Protein AF-A0A939FFX4-F1 (afdb_monomer)

Foldseek 3Di:
DVVVVVVVVVVVVVVVVVVVPDDQQDFPDDDPVGTQGPNNVVVVCCVPPVVVVVVVVVCCVVDVVVDPDDPVNVVVVVVVVCVVQVVPVVVVVD

Solvent-accessible surface area (backbone atoms only — not comparable to full-atom values): 5693 Å² total; per-residue (Å²): 120,84,73,60,61,62,60,56,56,56,55,53,54,54,61,55,46,67,74,69,62,88,61,61,78,51,70,77,44,83,49,100,90,48,70,40,32,47,47,61,51,46,54,52,46,41,75,74,47,32,68,62,53,49,52,52,52,51,50,50,56,58,45,58,75,73,46,90,77,53,70,69,59,52,52,53,52,52,52,55,47,42,74,75,40,41,78,67,50,46,77,76,74,113

Secondary structure (DSSP, 8-state):
-TTHHHHHHHHHHHHHHTTTSSS---EEEEETTEEEEHHHHHHHHHHHHHHHHHHHHHHHHHHHHH----HHHHHHHHHHHHHHHHHHHHHHH-

Sequence (94 aa):
MKKIAIAAITATSVLALSACSGGDSEVVAETKAGNITKEDLYQTLKDNAGADALNMLVQQKVLDDKYDVSDKEIDKKLNEYKKSMGDQLNQLID

Mean predicted aligned error: 12.06 Å

InterPro domains:
  IPR027304 Trigger factor/SurA domain superfamily [SSF109998] (26-92)
  IPR050245 Bacterial extracellular foldase PrsA [PTHR47245] (1-92)

pLDDT: mean 82.16, std 18.48, range [45.53, 98.38]

Structure (mmCIF, N/CA/C/O backbone):
data_AF-A0A939FFX4-F1
#
_entry.id   AF-A0A939FFX4-F1
#
loop_
_atom_site.group_PDB
_atom_site.id
_atom_site.type_symbol
_atom_site.label_atom_id
_atom_site.label_alt_id
_atom_site.label_comp_id
_atom_site.label_asym_id
_atom_site.label_entity_id
_atom_site.label_seq_id
_atom_site.pdbx_PDB_ins_code
_atom_site.Cartn_x
_atom_site.Cartn_y
_atom_site.Cartn_z
_atom_site.occupancy
_atom_site.B_iso_or_equiv
_atom_site.auth_seq_id
_atom_site.auth_comp_id
_atom_site.auth_asym_id
_atom_site.auth_atom_id
_atom_site.pdbx_PDB_model_num
ATOM 1 N N . MET A 1 1 ? 12.272 11.963 -55.770 1.00 47.94 1 MET A N 1
ATOM 2 C CA . MET A 1 1 ? 11.570 12.636 -54.650 1.00 47.94 1 MET A CA 1
ATOM 3 C C . MET A 1 1 ? 10.084 12.267 -54.513 1.00 47.94 1 MET A C 1
ATOM 5 O O . MET A 1 1 ? 9.625 12.172 -53.389 1.00 47.94 1 MET A O 1
ATOM 9 N N . LYS A 1 2 ? 9.331 11.963 -55.588 1.00 49.81 2 LYS A N 1
ATOM 10 C CA . LYS A 1 2 ? 7.888 11.616 -55.496 1.00 49.81 2 LYS A CA 1
ATOM 11 C C . LYS A 1 2 ? 7.543 10.235 -54.890 1.00 49.81 2 LYS A C 1
ATOM 13 O O . LYS A 1 2 ? 6.404 10.027 -54.503 1.00 49.81 2 LYS A O 1
ATOM 18 N N . LYS A 1 3 ? 8.502 9.302 -54.792 1.00 51.12 3 LYS A N 1
ATOM 19 C CA . LYS A 1 3 ? 8.275 7.932 -54.275 1.00 51.12 3 LYS A CA 1
ATOM 20 C C . LYS A 1 3 ? 8.515 7.777 -52.762 1.00 51.12 3 LYS A C 1
ATOM 22 O O . LYS A 1 3 ? 8.018 6.833 -52.169 1.00 51.12 3 LYS A O 1
ATOM 27 N N . ILE A 1 4 ? 9.242 8.713 -52.144 1.00 57.59 4 ILE A N 1
ATOM 28 C CA . ILE A 1 4 ? 9.579 8.688 -50.706 1.00 57.59 4 ILE A CA 1
ATOM 29 C C . ILE A 1 4 ? 8.429 9.268 -49.862 1.00 57.59 4 ILE A C 1
ATOM 31 O O . ILE A 1 4 ? 8.194 8.828 -48.744 1.00 57.59 4 ILE A O 1
ATOM 35 N N . ALA A 1 5 ? 7.660 10.210 -50.421 1.00 55.66 5 ALA A N 1
ATOM 36 C CA . ALA A 1 5 ? 6.549 10.859 -49.723 1.00 55.66 5 ALA A CA 1
ATOM 37 C C . ALA A 1 5 ? 5.386 9.902 -49.392 1.00 55.66 5 ALA A C 1
ATOM 39 O O . ALA A 1 5 ? 4.709 10.093 -48.391 1.00 55.66 5 ALA A O 1
ATOM 40 N N . ILE A 1 6 ? 5.175 8.852 -50.196 1.00 55.38 6 ILE A N 1
ATOM 41 C CA . ILE A 1 6 ? 4.067 7.904 -49.994 1.00 55.38 6 ILE A CA 1
ATOM 42 C C . ILE A 1 6 ? 4.373 6.924 -48.847 1.00 55.38 6 ILE A C 1
ATOM 44 O O . ILE A 1 6 ? 3.485 6.613 -48.062 1.00 55.38 6 ILE A O 1
ATOM 48 N N . ALA A 1 7 ? 5.634 6.504 -48.688 1.00 54.25 7 ALA A N 1
ATOM 49 C CA . ALA A 1 7 ? 6.046 5.599 -47.611 1.00 54.25 7 ALA A CA 1
ATOM 50 C C . ALA A 1 7 ? 6.060 6.271 -46.222 1.00 54.25 7 ALA A C 1
ATOM 52 O O . ALA A 1 7 ? 5.828 5.614 -45.209 1.00 54.25 7 ALA A O 1
ATOM 53 N N . ALA A 1 8 ? 6.297 7.587 -46.169 1.00 53.69 8 ALA A N 1
ATOM 54 C CA . ALA A 1 8 ? 6.292 8.345 -44.918 1.00 53.69 8 ALA A CA 1
ATOM 55 C C . ALA A 1 8 ? 4.878 8.508 -44.330 1.00 53.69 8 ALA A C 1
ATOM 57 O O . ALA A 1 8 ? 4.713 8.470 -43.116 1.00 53.69 8 ALA A O 1
ATOM 58 N N . ILE A 1 9 ? 3.850 8.632 -45.178 1.00 54.72 9 ILE A N 1
ATOM 59 C CA . ILE A 1 9 ? 2.459 8.818 -44.732 1.00 54.72 9 ILE A CA 1
ATOM 60 C C . ILE A 1 9 ? 1.905 7.529 -44.106 1.00 54.72 9 ILE A C 1
ATOM 62 O O . ILE A 1 9 ? 1.198 7.587 -43.103 1.00 54.72 9 ILE A O 1
ATOM 66 N N . THR A 1 10 ? 2.276 6.361 -44.641 1.00 54.16 10 THR A N 1
ATOM 67 C CA . THR A 1 10 ? 1.809 5.064 -44.126 1.00 54.16 10 THR A CA 1
ATOM 68 C C . THR A 1 10 ? 2.419 4.691 -42.771 1.00 54.16 10 THR A C 1
ATOM 70 O O . THR A 1 10 ? 1.755 4.045 -41.962 1.00 54.16 10 THR A O 1
ATOM 73 N N . ALA A 1 11 ? 3.655 5.115 -42.485 1.00 53.97 11 ALA A N 1
ATOM 74 C CA . ALA A 1 11 ? 4.304 4.840 -41.200 1.00 53.97 11 ALA A CA 1
ATOM 75 C C . ALA A 1 11 ? 3.647 5.621 -40.046 1.00 53.97 11 ALA A C 1
ATOM 77 O O . ALA A 1 11 ? 3.422 5.067 -38.971 1.00 53.97 11 ALA A O 1
ATOM 78 N N . THR A 1 12 ? 3.248 6.874 -40.288 1.00 52.31 12 THR A N 1
ATOM 79 C CA . THR A 1 12 ? 2.560 7.702 -39.284 1.00 52.31 12 THR A CA 1
ATOM 80 C C . THR A 1 12 ? 1.164 7.171 -38.957 1.00 52.31 12 THR A C 1
ATOM 82 O O . THR A 1 12 ? 0.748 7.225 -37.804 1.00 52.31 12 THR A O 1
ATOM 85 N N . SER A 1 13 ? 0.452 6.591 -39.932 1.00 51.47 13 SER A N 1
ATOM 86 C CA . SER A 1 13 ? -0.860 5.976 -39.686 1.00 51.47 13 SER A CA 1
ATOM 87 C C . SER A 1 13 ? -0.801 4.719 -38.814 1.00 51.47 13 SER A C 1
ATOM 89 O O . SER A 1 13 ? -1.752 4.469 -38.084 1.00 51.47 13 SER A O 1
ATOM 91 N N . VAL A 1 14 ? 0.301 3.957 -38.829 1.00 54.94 14 VAL A N 1
ATOM 92 C CA . VAL A 1 14 ? 0.469 2.800 -37.928 1.00 54.94 14 VAL A CA 1
ATOM 93 C C . VAL A 1 14 ? 0.755 3.265 -36.498 1.00 54.94 14 VAL A C 1
ATOM 95 O O . VAL A 1 14 ? 0.175 2.726 -35.564 1.00 54.94 14 VAL A O 1
ATOM 98 N N . LEU A 1 15 ? 1.561 4.319 -36.323 1.00 54.69 15 LEU A N 1
ATOM 99 C CA . LEU A 1 15 ? 1.830 4.912 -35.005 1.00 54.69 15 LEU A CA 1
ATOM 100 C C . LEU A 1 15 ? 0.598 5.615 -34.408 1.00 54.69 15 LEU A C 1
ATOM 102 O O . LEU A 1 15 ? 0.403 5.584 -33.197 1.00 54.69 15 LEU A O 1
ATOM 106 N N . ALA A 1 16 ? -0.258 6.204 -35.249 1.00 53.72 16 ALA A N 1
ATOM 107 C CA . ALA A 1 16 ? -1.537 6.773 -34.825 1.00 53.72 16 ALA A CA 1
ATOM 108 C C . ALA A 1 16 ? -2.576 5.693 -34.459 1.00 53.72 16 ALA A C 1
ATOM 110 O O . ALA A 1 16 ? -3.399 5.914 -33.573 1.00 53.72 16 ALA A O 1
ATOM 111 N N . LEU A 1 17 ? -2.526 4.514 -35.094 1.00 51.28 17 LEU A N 1
ATOM 112 C CA . LEU A 1 17 ? -3.412 3.393 -34.759 1.00 51.28 17 LEU A CA 1
ATOM 113 C C . LEU A 1 17 ? -3.070 2.761 -33.401 1.00 51.28 17 LEU A C 1
ATOM 115 O O . LEU A 1 17 ? -3.987 2.356 -32.690 1.00 51.28 17 LEU A O 1
ATOM 119 N N . SER A 1 18 ? -1.793 2.755 -33.001 1.00 53.75 18 SER A N 1
ATOM 120 C CA . SER A 1 18 ? -1.352 2.313 -31.665 1.00 53.75 18 SER A CA 1
ATOM 121 C C . SER A 1 18 ? -1.887 3.189 -30.527 1.00 53.75 18 SER A C 1
ATOM 123 O O . SER A 1 18 ? -1.990 2.725 -29.398 1.00 53.75 18 SER A O 1
ATOM 125 N N . ALA A 1 19 ? -2.252 4.442 -30.814 1.00 50.50 19 ALA A N 1
ATOM 126 C CA . ALA A 1 19 ? -2.889 5.345 -29.854 1.00 50.50 19 ALA A CA 1
ATOM 127 C C . ALA A 1 19 ? -4.426 5.206 -29.821 1.00 50.50 19 ALA A C 1
ATOM 129 O O . ALA A 1 19 ? -5.074 5.747 -28.932 1.00 50.50 19 ALA A O 1
ATOM 130 N N . CYS A 1 20 ? -5.027 4.489 -30.779 1.00 50.91 20 CYS A N 1
ATOM 131 C CA . CYS A 1 20 ? -6.476 4.262 -30.853 1.00 50.91 20 CYS A CA 1
ATOM 132 C C . CYS A 1 20 ? -6.896 2.824 -30.502 1.00 50.91 20 CYS A C 1
ATOM 134 O O . CYS A 1 20 ? -8.089 2.525 -30.528 1.00 50.91 20 CYS A O 1
ATOM 136 N N . SER A 1 21 ? -5.965 1.937 -30.132 1.00 45.53 21 SER A N 1
ATOM 137 C CA . SER A 1 21 ? -6.278 0.600 -29.610 1.00 45.53 21 SER A CA 1
ATOM 138 C C . SER A 1 21 ? -6.214 0.550 -28.078 1.00 45.53 21 SER A C 1
ATOM 140 O O . SER A 1 21 ? -5.422 -0.199 -27.523 1.00 45.53 21 SER A O 1
ATOM 142 N N . GLY A 1 22 ? -7.024 1.366 -27.397 1.00 46.28 22 GLY A N 1
ATOM 143 C CA . GLY A 1 22 ? -7.562 1.091 -26.052 1.00 46.28 22 GLY A CA 1
ATOM 144 C C . GLY A 1 22 ? -6.618 0.699 -24.901 1.00 46.28 22 GLY A C 1
ATOM 145 O O . GLY A 1 22 ? -7.110 0.141 -23.926 1.00 46.28 22 GLY A O 1
ATOM 146 N N . GLY A 1 23 ? -5.312 0.951 -24.991 1.00 54.56 23 GLY A N 1
ATOM 147 C CA . GLY A 1 23 ? -4.363 0.809 -23.885 1.00 54.56 23 GLY A CA 1
ATOM 148 C C . GLY A 1 23 ? -4.111 2.167 -23.239 1.00 54.56 23 GLY A C 1
ATOM 149 O O . GLY A 1 23 ? -4.048 3.169 -23.950 1.00 54.56 23 GLY A O 1
ATOM 150 N N . ASP A 1 24 ? -3.987 2.203 -21.912 1.00 60.88 24 ASP A N 1
ATOM 151 C CA . ASP A 1 24 ? -3.725 3.411 -21.119 1.00 60.88 24 ASP A CA 1
ATOM 152 C C . ASP A 1 24 ? -2.327 3.971 -21.476 1.00 60.88 24 ASP A C 1
ATOM 154 O O . ASP A 1 24 ? -1.317 3.693 -20.830 1.00 60.88 24 ASP A O 1
ATOM 158 N N . SER A 1 25 ? -2.251 4.724 -22.579 1.00 69.25 25 SER A N 1
ATOM 159 C CA . SER A 1 25 ? -1.014 5.218 -23.205 1.00 69.25 25 SER A CA 1
ATOM 160 C C . SER A 1 25 ? -0.393 6.415 -22.480 1.00 69.25 25 SER A C 1
ATOM 162 O O . SER A 1 25 ? 0.485 7.089 -23.020 1.00 69.25 25 SER A O 1
ATOM 164 N N . GLU A 1 26 ? -0.891 6.735 -21.290 1.00 87.56 26 GLU A N 1
ATOM 165 C CA . GLU A 1 26 ? -0.385 7.816 -20.459 1.00 87.56 26 GLU A CA 1
ATOM 166 C C . GLU A 1 26 ? 1.039 7.483 -19.998 1.00 87.56 26 GLU A C 1
ATOM 168 O O . GLU A 1 26 ? 1.286 6.432 -19.408 1.00 87.56 26 GLU A O 1
ATOM 173 N N . VAL A 1 27 ? 1.990 8.368 -20.293 1.00 94.19 27 VAL A N 1
ATOM 174 C CA . VAL A 1 27 ? 3.388 8.213 -19.880 1.00 94.19 27 VAL A CA 1
ATOM 175 C C . VAL A 1 27 ? 3.532 8.703 -18.444 1.00 94.19 27 VAL A C 1
ATOM 177 O O . VAL A 1 27 ? 3.294 9.875 -18.168 1.00 94.19 27 VAL A O 1
ATOM 180 N N . VAL A 1 28 ? 3.953 7.814 -17.543 1.00 95.12 28 VAL A N 1
ATOM 181 C CA . VAL A 1 28 ? 4.165 8.132 -16.119 1.00 95.12 28 VAL A CA 1
ATOM 182 C C . VAL A 1 28 ? 5.623 8.458 -15.802 1.00 95.12 28 VAL A C 1
ATOM 184 O O . VAL A 1 28 ? 5.903 9.136 -14.816 1.00 95.12 28 VAL A O 1
ATOM 187 N N . ALA A 1 29 ? 6.561 8.006 -16.638 1.00 94.75 29 ALA A N 1
ATOM 188 C CA . ALA A 1 29 ? 7.964 8.388 -16.548 1.00 94.75 29 ALA A CA 1
ATOM 189 C C . ALA A 1 29 ? 8.652 8.311 -17.915 1.00 94.75 29 ALA A C 1
ATOM 191 O O . ALA A 1 29 ? 8.464 7.357 -18.670 1.00 94.75 29 ALA A O 1
ATOM 192 N N . GLU A 1 30 ? 9.502 9.290 -18.212 1.00 93.25 30 GLU A N 1
ATOM 193 C CA . GLU A 1 30 ? 10.369 9.274 -19.389 1.00 93.25 30 GLU A CA 1
ATOM 194 C C . GLU A 1 30 ? 11.773 8.815 -19.005 1.00 93.25 30 GLU A C 1
ATOM 196 O O . GLU A 1 30 ? 12.346 9.250 -18.003 1.00 93.25 30 GLU A O 1
ATOM 201 N N . THR A 1 31 ? 12.367 7.961 -19.834 1.00 92.50 31 THR A N 1
ATOM 202 C CA . THR A 1 31 ? 13.771 7.583 -19.695 1.00 92.50 31 THR A CA 1
ATOM 203 C C . THR A 1 31 ? 14.469 7.665 -21.045 1.00 92.50 31 THR A C 1
ATOM 205 O O . THR A 1 31 ? 13.847 7.574 -22.102 1.00 92.50 31 THR A O 1
ATOM 208 N N . LYS A 1 32 ? 15.803 7.757 -21.033 1.00 95.12 32 LYS A N 1
ATOM 209 C CA . LYS A 1 32 ? 16.601 7.694 -22.271 1.00 95.12 32 LYS A CA 1
ATOM 210 C C . LYS A 1 32 ? 16.446 6.365 -23.025 1.00 95.12 32 LYS A C 1
ATOM 212 O O . LYS A 1 32 ? 16.805 6.302 -24.195 1.00 95.12 32 LYS A O 1
ATOM 217 N N . ALA A 1 33 ? 1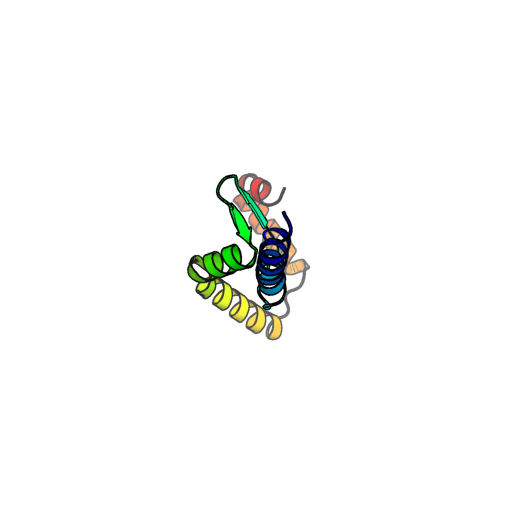5.964 5.318 -22.355 1.00 93.38 33 ALA A N 1
ATOM 218 C CA . ALA A 1 33 ? 15.775 3.985 -22.915 1.00 93.38 33 ALA A CA 1
ATOM 219 C C . ALA A 1 33 ? 14.329 3.717 -23.370 1.00 93.38 33 ALA A C 1
ATOM 221 O O . ALA A 1 33 ? 14.047 2.631 -23.869 1.00 93.38 33 ALA A O 1
ATOM 222 N N . GLY A 1 34 ? 13.425 4.686 -23.211 1.00 88.50 34 GLY A N 1
ATOM 223 C CA . GLY A 1 34 ? 12.006 4.540 -23.515 1.00 88.50 34 GLY A CA 1
ATOM 224 C C . GLY A 1 34 ? 11.120 5.083 -22.400 1.00 88.50 34 GLY A C 1
ATOM 225 O O . GLY A 1 34 ? 11.568 5.323 -21.276 1.00 88.50 34 GLY A O 1
ATOM 226 N N . ASN A 1 35 ? 9.853 5.286 -22.731 1.00 93.50 35 ASN A N 1
ATOM 227 C CA . ASN A 1 35 ? 8.854 5.758 -21.785 1.00 93.50 35 ASN A CA 1
ATOM 228 C C . ASN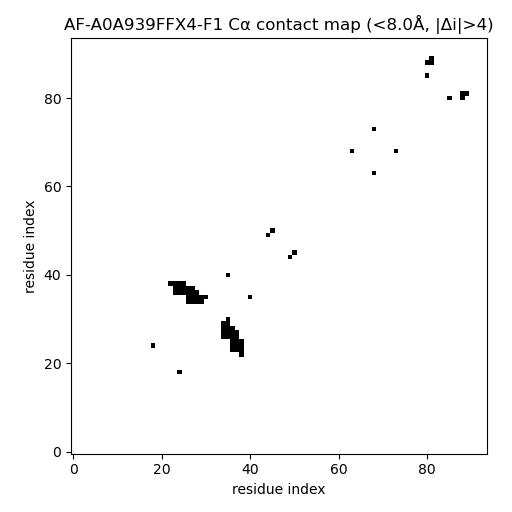 A 1 35 ? 8.269 4.578 -21.010 1.00 93.50 35 ASN A C 1
ATOM 230 O O . ASN A 1 35 ? 8.131 3.486 -21.556 1.00 93.50 35 ASN A O 1
ATOM 234 N N . ILE A 1 36 ? 7.906 4.825 -19.757 1.00 91.50 36 ILE A N 1
ATOM 235 C CA . ILE A 1 36 ? 7.112 3.918 -18.935 1.00 91.50 36 ILE A CA 1
ATOM 236 C C . ILE A 1 36 ? 5.675 4.418 -18.993 1.00 91.50 36 ILE A C 1
ATOM 238 O O . ILE A 1 36 ? 5.398 5.571 -18.640 1.00 91.50 36 ILE A O 1
ATOM 242 N N . THR A 1 37 ? 4.769 3.565 -19.456 1.00 94.94 37 THR A N 1
ATOM 243 C CA . THR A 1 37 ? 3.341 3.880 -19.507 1.00 94.94 37 THR A CA 1
ATOM 244 C C . THR A 1 37 ? 2.637 3.487 -18.212 1.00 94.94 37 THR A C 1
ATOM 246 O O . THR A 1 37 ? 3.142 2.701 -17.405 1.00 94.94 37 THR A O 1
ATOM 249 N N . LYS A 1 38 ? 1.440 4.031 -18.006 1.00 94.19 38 LYS A N 1
ATOM 250 C CA . LYS A 1 38 ? 0.550 3.641 -16.914 1.00 94.19 38 LYS A CA 1
ATOM 251 C C . LYS A 1 38 ? 0.216 2.150 -16.963 1.00 94.19 38 LYS A C 1
ATOM 253 O O . LYS A 1 38 ? 0.161 1.525 -15.908 1.00 94.19 38 LYS A O 1
ATOM 258 N N . GLU A 1 39 ? 0.061 1.580 -18.156 1.00 93.38 39 GLU A N 1
ATOM 259 C CA . GLU A 1 39 ? -0.175 0.145 -18.330 1.00 93.38 39 GLU A CA 1
ATOM 260 C C . GLU A 1 39 ? 1.039 -0.698 -17.906 1.00 93.38 39 GLU A C 1
ATOM 262 O O . GLU A 1 39 ? 0.875 -1.672 -17.170 1.00 93.38 39 GLU A O 1
ATOM 267 N N . ASP A 1 40 ? 2.260 -0.294 -18.280 1.00 93.81 40 ASP A N 1
ATOM 268 C CA . ASP A 1 40 ? 3.491 -0.986 -17.859 1.00 93.81 40 ASP A CA 1
ATOM 269 C C . ASP A 1 40 ? 3.615 -1.012 -16.331 1.00 93.81 40 ASP A C 1
ATOM 271 O O . ASP A 1 40 ? 3.926 -2.045 -15.724 1.00 93.81 40 ASP A O 1
ATOM 275 N N . LEU A 1 41 ? 3.336 0.129 -15.693 1.00 95.81 41 LEU A N 1
ATOM 276 C CA . LEU A 1 41 ? 3.330 0.242 -14.240 1.00 95.81 41 LEU A CA 1
ATOM 277 C C . LEU A 1 41 ? 2.212 -0.607 -13.620 1.00 95.81 41 LEU A C 1
ATOM 279 O O . LEU A 1 41 ? 2.467 -1.336 -12.664 1.00 95.81 41 LEU A O 1
ATOM 283 N N . TYR A 1 42 ? 0.992 -0.546 -14.161 1.00 95.81 42 TYR A N 1
ATOM 284 C CA . TYR A 1 42 ? -0.156 -1.298 -13.655 1.00 95.81 42 TYR A CA 1
ATOM 285 C C . TYR A 1 42 ? 0.088 -2.807 -13.692 1.00 95.81 42 TYR A C 1
ATOM 287 O O . TYR A 1 42 ? -0.090 -3.464 -12.666 1.00 95.81 42 TYR A O 1
ATOM 295 N N . GLN A 1 43 ? 0.533 -3.358 -14.827 1.00 96.69 43 GLN A N 1
ATOM 296 C CA . GLN A 1 43 ? 0.808 -4.795 -14.932 1.00 96.69 43 GLN A CA 1
ATOM 297 C C . GLN A 1 43 ? 1.942 -5.207 -13.993 1.00 96.69 43 GLN A C 1
ATOM 299 O O . GLN A 1 43 ? 1.809 -6.193 -13.272 1.00 96.69 43 GLN A O 1
ATOM 304 N N . THR A 1 44 ? 3.004 -4.401 -13.895 1.00 97.00 44 THR A N 1
ATOM 305 C CA . THR A 1 44 ? 4.103 -4.671 -12.957 1.00 97.00 44 THR A CA 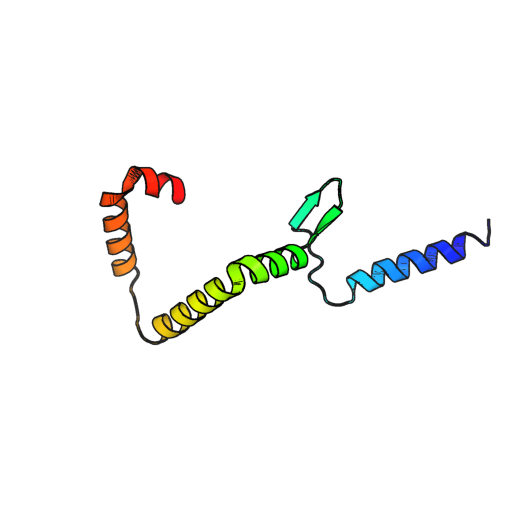1
ATOM 306 C C . THR A 1 44 ? 3.613 -4.701 -11.507 1.00 97.00 44 THR A C 1
ATOM 308 O O . THR A 1 44 ? 3.935 -5.626 -10.762 1.00 97.00 44 THR A O 1
ATOM 311 N N . LEU A 1 45 ? 2.812 -3.720 -11.080 1.00 97.25 45 LEU A N 1
ATOM 312 C CA . LEU A 1 45 ? 2.259 -3.682 -9.722 1.00 97.25 45 LEU A CA 1
ATOM 313 C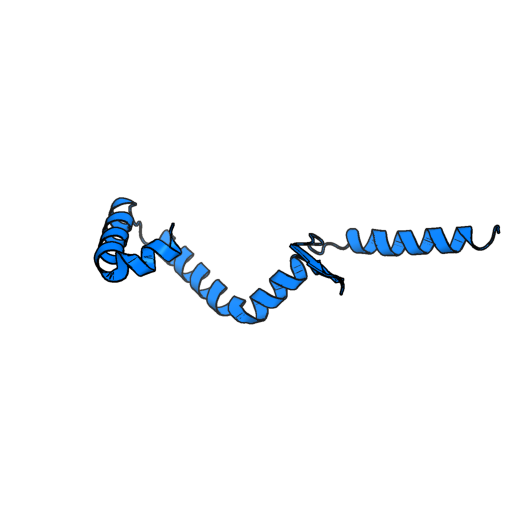 C . LEU A 1 45 ? 1.276 -4.827 -9.475 1.00 97.25 45 LEU A C 1
ATOM 315 O O . LEU A 1 45 ? 1.286 -5.424 -8.399 1.00 97.25 45 LEU A O 1
ATOM 319 N N . LYS A 1 46 ? 0.450 -5.162 -10.467 1.00 97.12 46 LYS A N 1
ATOM 320 C CA . LYS A 1 46 ? -0.492 -6.277 -10.397 1.00 97.12 46 LYS A CA 1
ATOM 321 C C . LYS A 1 46 ? 0.233 -7.609 -10.204 1.00 97.12 46 LYS A C 1
ATOM 323 O O . LYS A 1 46 ? -0.178 -8.384 -9.345 1.00 97.12 46 LYS A O 1
ATOM 328 N N . AS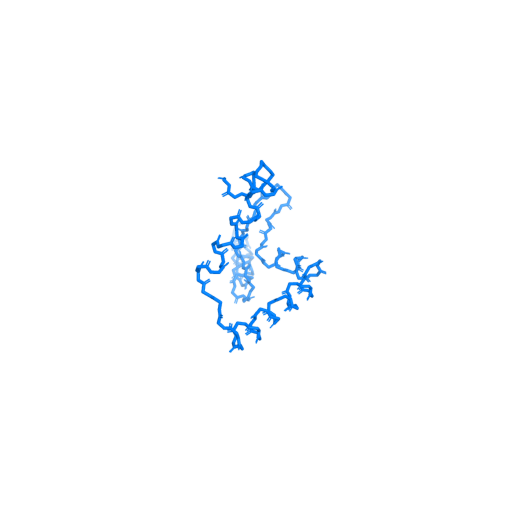P A 1 47 ? 1.315 -7.847 -10.935 1.00 97.88 47 ASP A N 1
ATOM 329 C CA . ASP A 1 47 ? 2.072 -9.097 -10.842 1.00 97.88 47 ASP A CA 1
ATOM 330 C C . ASP A 1 47 ? 2.849 -9.213 -9.523 1.00 97.88 47 ASP A C 1
ATOM 332 O O . ASP A 1 47 ? 2.955 -10.304 -8.965 1.00 97.88 47 ASP A O 1
ATOM 336 N N . ASN A 1 48 ? 3.360 -8.096 -8.993 1.00 97.62 48 ASN A N 1
ATOM 337 C CA . ASN A 1 48 ? 4.173 -8.105 -7.771 1.00 97.62 48 ASN A CA 1
ATOM 338 C C . ASN A 1 48 ? 3.357 -7.987 -6.471 1.00 97.62 48 ASN A C 1
ATOM 340 O O . ASN A 1 48 ? 3.768 -8.532 -5.452 1.00 97.62 48 ASN A O 1
ATOM 344 N N . ALA A 1 49 ? 2.235 -7.261 -6.478 1.00 96.50 49 ALA A N 1
ATOM 345 C CA . ALA A 1 49 ? 1.470 -6.923 -5.270 1.00 96.50 49 ALA A CA 1
ATOM 346 C C . ALA A 1 49 ? -0.060 -6.952 -5.463 1.00 96.50 49 ALA A C 1
ATOM 348 O O . ALA A 1 49 ? -0.814 -6.658 -4.533 1.00 96.50 49 ALA A O 1
ATOM 349 N N . GLY A 1 50 ? -0.553 -7.300 -6.657 1.00 97.56 50 GLY A N 1
ATOM 350 C CA . GLY A 1 50 ? -1.972 -7.187 -6.996 1.00 97.56 50 GLY A CA 1
ATOM 351 C C . GLY A 1 50 ? -2.879 -8.122 -6.203 1.00 97.56 50 GLY A C 1
ATOM 352 O O . GLY A 1 50 ? -3.991 -7.730 -5.857 1.00 97.56 50 GLY A O 1
ATOM 353 N N . ALA A 1 51 ? -2.419 -9.334 -5.881 1.00 97.81 51 ALA A N 1
ATOM 354 C CA . ALA A 1 51 ? -3.209 -10.294 -5.108 1.00 97.81 51 ALA A CA 1
ATOM 355 C C . ALA A 1 51 ? -3.468 -9.804 -3.672 1.00 97.81 51 ALA A C 1
ATOM 357 O O . ALA A 1 51 ? -4.612 -9.816 -3.212 1.00 97.81 51 ALA A O 1
ATOM 358 N N . ASP A 1 52 ? -2.429 -9.315 -2.994 1.00 97.88 52 ASP A N 1
ATOM 359 C CA . ASP A 1 52 ? -2.536 -8.795 -1.628 1.00 97.88 52 ASP A CA 1
ATOM 360 C C . ASP A 1 52 ? -3.350 -7.500 -1.590 1.00 97.88 52 ASP A C 1
ATOM 362 O O . ASP A 1 52 ? -4.250 -7.356 -0.758 1.00 97.88 52 ASP A O 1
ATOM 366 N N . ALA A 1 53 ? -3.109 -6.593 -2.543 1.00 97.94 53 ALA A N 1
ATOM 367 C CA . ALA A 1 53 ? -3.888 -5.368 -2.681 1.00 97.94 53 ALA A CA 1
ATOM 368 C C . ALA A 1 53 ? -5.376 -5.667 -2.925 1.00 97.94 53 ALA A C 1
ATOM 370 O O . ALA A 1 53 ? -6.239 -5.068 -2.284 1.00 97.94 53 ALA A O 1
ATOM 371 N N . LEU A 1 54 ? -5.693 -6.625 -3.804 1.00 98.00 54 LEU A N 1
ATOM 372 C CA . LEU A 1 54 ? -7.073 -7.037 -4.063 1.00 98.00 54 LEU A CA 1
ATOM 373 C C . LEU A 1 54 ? -7.731 -7.605 -2.802 1.00 98.00 54 LEU A C 1
ATOM 375 O O . LEU A 1 54 ? -8.866 -7.246 -2.496 1.00 98.00 54 LEU A O 1
ATOM 379 N N . ASN A 1 55 ? -7.028 -8.458 -2.056 1.00 98.19 55 ASN A N 1
ATOM 380 C CA . ASN A 1 55 ? -7.550 -9.035 -0.821 1.00 98.19 55 ASN A CA 1
ATOM 381 C C . ASN A 1 55 ? -7.842 -7.949 0.228 1.00 98.19 55 ASN A C 1
ATOM 383 O O . ASN A 1 55 ? -8.940 -7.907 0.784 1.00 98.19 55 ASN A O 1
ATOM 387 N N . MET A 1 56 ? -6.904 -7.022 0.438 1.00 98.06 56 MET A N 1
ATOM 388 C CA . MET A 1 56 ? -7.089 -5.888 1.346 1.00 98.06 56 MET A CA 1
ATOM 389 C C . MET A 1 56 ? -8.306 -5.040 0.953 1.00 98.06 56 MET A C 1
ATOM 391 O O . MET A 1 56 ? -9.137 -4.736 1.806 1.00 98.06 56 MET A O 1
ATOM 395 N N . LEU A 1 57 ? -8.458 -4.714 -0.335 1.00 98.38 57 LEU A N 1
ATOM 396 C CA . LEU A 1 57 ? -9.595 -3.932 -0.830 1.00 98.38 57 LEU A CA 1
ATOM 397 C C . LEU A 1 57 ? -10.931 -4.659 -0.641 1.00 98.38 57 LEU A C 1
ATOM 399 O O . LEU A 1 57 ? -11.926 -4.030 -0.280 1.00 98.38 57 LEU A O 1
ATOM 403 N N . VAL A 1 58 ? -10.968 -5.976 -0.865 1.00 98.38 58 VAL A N 1
ATOM 404 C CA . VAL A 1 58 ? -12.169 -6.790 -0.627 1.00 98.38 58 VAL A CA 1
ATOM 405 C C . VAL A 1 58 ? -12.536 -6.779 0.853 1.00 98.38 58 VAL A C 1
ATOM 407 O O . VAL A 1 58 ? -13.696 -6.540 1.183 1.00 98.38 58 VAL A O 1
ATOM 410 N N . GLN A 1 59 ? -11.565 -6.997 1.743 1.00 98.31 59 GLN A N 1
ATOM 411 C CA . GLN A 1 59 ? -11.804 -6.955 3.184 1.00 98.31 59 GLN A CA 1
ATOM 412 C C . GLN A 1 59 ? -12.313 -5.586 3.620 1.00 98.31 59 GLN A C 1
ATOM 414 O O . GLN A 1 59 ? -13.339 -5.525 4.287 1.00 98.31 59 GLN A O 1
ATOM 419 N N . GLN A 1 60 ? -11.654 -4.507 3.192 1.00 97.44 60 GLN A N 1
ATOM 420 C CA . GLN A 1 60 ? -12.073 -3.148 3.518 1.00 97.44 60 GLN A CA 1
ATOM 421 C C . GLN A 1 60 ? -13.518 -2.900 3.074 1.00 97.44 60 GLN A C 1
ATOM 423 O O . GLN A 1 60 ? -14.349 -2.540 3.895 1.00 97.44 60 GLN A O 1
ATOM 428 N N . LYS A 1 61 ? -13.868 -3.205 1.817 1.00 98.12 61 LYS A N 1
ATOM 429 C CA . LYS A 1 61 ? -15.245 -3.024 1.327 1.00 98.12 61 LYS A CA 1
ATOM 430 C C . LYS A 1 61 ? -16.280 -3.820 2.118 1.00 98.12 61 LYS A C 1
ATOM 432 O O . LYS A 1 61 ? -17.364 -3.314 2.377 1.00 98.12 61 LYS A O 1
ATOM 437 N N . VAL A 1 62 ? -15.972 -5.070 2.456 1.00 98.38 62 VAL A N 1
ATOM 438 C CA . VAL A 1 62 ? -16.903 -5.944 3.184 1.00 98.38 62 VAL A CA 1
ATOM 439 C C . VAL A 1 62 ? -17.037 -5.528 4.649 1.00 98.38 62 VAL A C 1
ATOM 441 O O . VAL A 1 62 ? -18.108 -5.695 5.226 1.00 98.38 62 VAL A O 1
ATOM 444 N N . LEU A 1 63 ? -15.964 -5.036 5.268 1.00 98.19 63 LEU A N 1
ATOM 445 C CA . LEU A 1 63 ? -15.979 -4.594 6.659 1.00 98.19 63 LEU A CA 1
ATOM 446 C C . LEU A 1 63 ? -16.635 -3.220 6.799 1.00 98.19 63 LEU A C 1
ATOM 448 O O . LEU A 1 63 ? -17.489 -3.086 7.667 1.00 98.19 63 LEU A O 1
ATOM 452 N N . ASP A 1 64 ? -16.324 -2.268 5.918 1.00 96.88 64 ASP A N 1
ATOM 453 C CA . ASP A 1 64 ? -16.917 -0.922 5.919 1.00 96.88 64 ASP A CA 1
ATOM 454 C C . ASP A 1 64 ? -18.437 -0.968 5.663 1.00 96.88 64 ASP A C 1
ATOM 456 O O . ASP A 1 64 ? -19.187 -0.172 6.215 1.00 96.88 64 ASP A O 1
ATOM 460 N N . ASP A 1 65 ? -18.925 -1.930 4.868 1.00 97.75 65 ASP A N 1
ATOM 461 C CA . ASP A 1 65 ? -20.370 -2.157 4.669 1.00 97.75 65 ASP A CA 1
ATOM 462 C C . ASP A 1 65 ? -21.062 -2.726 5.925 1.00 97.75 65 ASP A C 1
ATOM 464 O O . ASP A 1 65 ? -22.250 -2.502 6.156 1.00 97.75 65 ASP A O 1
ATOM 468 N N . LYS A 1 66 ? -20.325 -3.473 6.759 1.00 98.06 66 LYS A N 1
ATOM 469 C CA . LYS A 1 66 ? -20.868 -4.150 7.949 1.00 98.06 66 LYS A CA 1
ATOM 470 C C . LYS A 1 66 ? -20.719 -3.358 9.241 1.00 98.06 66 LYS A C 1
ATOM 472 O O . LYS A 1 66 ? -21.500 -3.579 10.168 1.00 98.06 66 LYS A O 1
ATOM 477 N N . TYR A 1 67 ? -19.700 -2.515 9.335 1.00 97.44 67 TYR A N 1
ATOM 478 C CA . TYR A 1 67 ? -19.306 -1.832 10.558 1.00 97.44 67 TYR A CA 1
ATOM 479 C C . TYR A 1 67 ? -19.039 -0.364 10.256 1.00 97.44 67 TYR A C 1
ATOM 481 O O . TYR A 1 67 ? -18.194 -0.041 9.431 1.00 97.44 67 TYR A O 1
ATOM 489 N N . ASP A 1 68 ? -19.734 0.511 10.974 1.00 96.12 68 ASP A N 1
ATOM 490 C CA . ASP A 1 68 ? -19.469 1.944 10.928 1.00 96.12 68 ASP A CA 1
ATOM 491 C C . ASP A 1 68 ? -18.371 2.289 11.940 1.00 96.12 68 ASP A C 1
ATOM 493 O O . ASP A 1 68 ? -18.426 1.856 13.097 1.00 96.12 68 ASP A O 1
ATOM 497 N N . VAL A 1 69 ? -17.366 3.043 11.500 1.00 96.69 69 VAL A N 1
ATOM 498 C CA . VAL A 1 69 ? -16.254 3.510 12.336 1.00 96.69 69 VAL A CA 1
ATOM 499 C C . VAL A 1 69 ? -16.205 5.023 12.228 1.00 96.69 69 VAL A C 1
ATOM 501 O O . VAL A 1 69 ? -15.991 5.576 11.152 1.00 96.69 69 VAL A O 1
ATOM 504 N N . SER A 1 70 ? -16.387 5.706 13.355 1.00 97.44 70 SER A N 1
ATOM 505 C CA . SER A 1 70 ? -16.422 7.166 13.371 1.00 97.44 70 SER A CA 1
ATOM 506 C C . SER A 1 70 ? -15.026 7.789 13.299 1.00 97.44 70 SER A C 1
ATOM 508 O O . SER A 1 70 ? -14.058 7.247 13.838 1.00 97.44 70 SER A O 1
ATOM 510 N N . ASP A 1 71 ? -14.936 9.010 12.765 1.00 97.19 71 ASP A N 1
ATOM 511 C CA . ASP A 1 71 ? -13.694 9.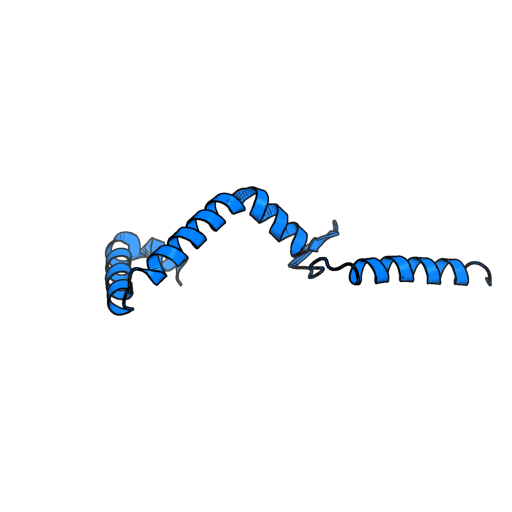804 12.766 1.00 97.19 71 ASP A CA 1
ATOM 512 C C . ASP A 1 71 ? -13.083 9.927 14.172 1.00 97.19 71 ASP A C 1
ATOM 514 O O . ASP A 1 71 ? -11.869 9.878 14.346 1.00 97.19 71 ASP A O 1
ATOM 518 N N . LYS A 1 72 ? -13.926 9.994 15.213 1.00 97.50 72 LYS A N 1
ATOM 519 C CA . LYS A 1 72 ? -13.477 10.047 16.614 1.00 97.50 72 LYS A CA 1
ATOM 520 C C . LYS A 1 72 ? -12.721 8.788 17.040 1.00 97.50 72 LYS A C 1
ATOM 522 O O . LYS A 1 72 ? -11.793 8.875 17.846 1.00 97.50 72 LYS A O 1
ATOM 527 N N . GLU A 1 73 ? -13.131 7.619 16.559 1.00 97.25 73 GLU A N 1
ATOM 528 C CA . GLU A 1 73 ? -12.454 6.352 16.848 1.00 97.25 73 GLU A CA 1
ATOM 529 C C . GLU A 1 73 ? -11.123 6.257 16.102 1.00 97.25 73 GLU A C 1
ATOM 531 O O . GLU A 1 73 ? -10.124 5.835 16.695 1.00 97.25 73 GLU A O 1
ATOM 536 N N . ILE A 1 74 ? -11.092 6.731 14.852 1.00 95.75 74 ILE A N 1
ATOM 537 C CA . ILE A 1 74 ? -9.876 6.833 14.037 1.00 95.75 74 ILE A CA 1
ATOM 538 C C . ILE A 1 74 ? -8.871 7.776 14.707 1.00 95.75 74 ILE A C 1
ATOM 540 O O . ILE A 1 74 ? -7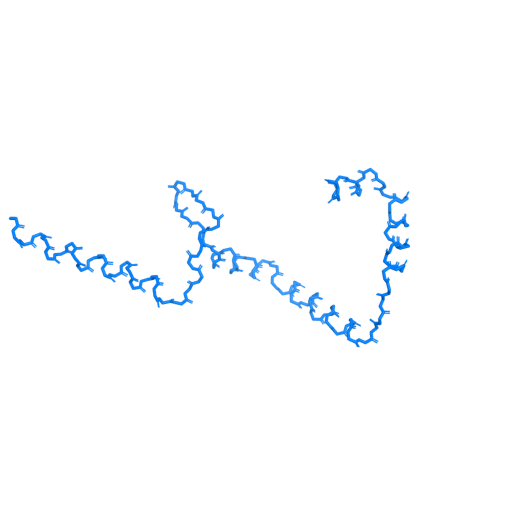.736 7.375 14.968 1.00 95.75 74 ILE A O 1
ATOM 544 N N . ASP A 1 75 ? -9.293 8.984 15.084 1.00 94.38 75 ASP A N 1
ATOM 545 C CA . ASP A 1 75 ? -8.449 9.983 15.747 1.00 94.38 75 ASP A CA 1
ATOM 546 C C . ASP A 1 75 ? -7.890 9.472 17.072 1.00 94.38 75 ASP A C 1
ATOM 548 O O . ASP A 1 75 ? -6.709 9.657 17.384 1.00 94.38 75 ASP A O 1
ATOM 552 N N . LYS A 1 76 ? -8.724 8.794 17.869 1.00 95.81 76 LYS A N 1
ATOM 553 C CA . LYS A 1 76 ? -8.277 8.182 19.121 1.00 95.81 76 LYS A CA 1
ATOM 554 C C . LYS A 1 76 ? -7.167 7.165 18.857 1.00 95.81 76 LYS A C 1
ATOM 556 O O . LYS A 1 76 ? -6.141 7.209 19.538 1.00 95.81 76 LYS A O 1
ATOM 561 N N . LYS A 1 77 ? -7.343 6.282 17.869 1.00 93.00 77 LYS A N 1
ATOM 562 C CA . LYS A 1 77 ? -6.331 5.280 17.510 1.00 93.00 77 LYS A CA 1
ATOM 563 C C . LYS A 1 77 ? -5.065 5.912 16.951 1.00 93.00 77 LYS A C 1
ATOM 565 O O . LYS A 1 77 ? -3.975 5.538 17.375 1.00 93.00 77 LYS A O 1
ATOM 570 N N . LEU A 1 78 ? -5.185 6.914 16.088 1.00 90.56 78 LEU A N 1
ATOM 571 C CA . LEU A 1 78 ? -4.036 7.642 15.559 1.00 90.56 78 LEU A CA 1
ATOM 572 C C . LEU A 1 78 ? -3.236 8.326 16.678 1.00 90.56 78 LEU A C 1
ATOM 574 O O . LEU A 1 78 ? -2.009 8.268 16.679 1.00 90.56 78 LEU A O 1
ATOM 578 N N . ASN A 1 79 ? -3.909 8.922 17.665 1.00 90.44 79 ASN A N 1
ATOM 579 C CA . ASN A 1 79 ? -3.254 9.533 18.824 1.00 90.44 79 ASN A CA 1
ATOM 580 C C . ASN A 1 79 ? -2.549 8.501 19.722 1.00 90.44 79 ASN A C 1
ATOM 582 O O . ASN A 1 79 ? -1.458 8.775 20.229 1.00 90.44 79 ASN A O 1
ATOM 586 N N . GLU A 1 80 ? -3.130 7.307 19.896 1.00 91.19 80 GLU A N 1
ATOM 587 C CA . GLU A 1 80 ? -2.464 6.178 20.566 1.00 91.19 80 GLU A CA 1
ATOM 588 C C . GLU A 1 80 ? -1.171 5.790 19.824 1.00 91.19 80 GLU A C 1
ATOM 590 O O . GLU A 1 80 ? -0.111 5.688 20.450 1.00 91.19 80 GLU A O 1
ATOM 595 N N . TYR A 1 81 ? -1.225 5.675 18.492 1.00 88.62 81 TYR A N 1
ATOM 596 C CA . TYR A 1 81 ? -0.053 5.391 17.657 1.00 88.62 81 TYR A CA 1
ATOM 597 C C . TYR A 1 81 ? 1.015 6.489 17.755 1.00 88.62 81 TYR A C 1
ATOM 599 O O . TYR A 1 81 ? 2.169 6.175 18.054 1.00 88.62 81 TYR A O 1
ATOM 607 N N . LYS A 1 82 ? 0.639 7.769 17.614 1.00 86.94 82 LYS A N 1
ATOM 608 C CA . LYS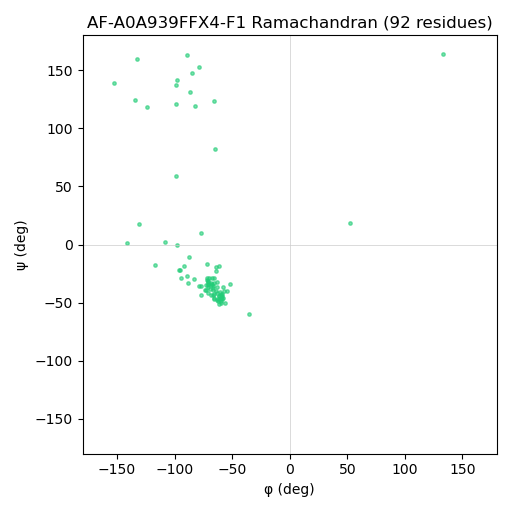 A 1 82 ? 1.540 8.932 17.758 1.00 86.94 82 LYS A CA 1
ATOM 609 C C . LYS A 1 82 ? 2.274 8.942 19.093 1.00 86.94 82 LYS A C 1
ATOM 611 O O . LYS A 1 82 ? 3.466 9.220 19.137 1.00 86.94 82 LYS A O 1
ATOM 616 N N . LYS A 1 83 ? 1.598 8.588 20.187 1.00 87.44 83 LYS A N 1
ATOM 617 C CA . LYS A 1 83 ? 2.234 8.514 21.509 1.00 87.44 83 LYS A CA 1
ATOM 618 C C . LYS A 1 83 ? 3.296 7.413 21.594 1.00 87.44 83 LYS A C 1
ATOM 620 O O . LYS A 1 83 ? 4.268 7.570 22.325 1.00 87.44 83 LYS A O 1
ATOM 625 N N . SER A 1 84 ? 3.100 6.305 20.880 1.00 83.69 84 SER A N 1
ATOM 626 C CA . SER A 1 84 ? 4.010 5.151 20.906 1.00 83.69 84 SER A CA 1
ATOM 627 C C . SER A 1 84 ? 5.148 5.214 19.880 1.00 83.69 84 SER A C 1
ATOM 629 O O . SER A 1 84 ? 6.200 4.634 20.125 1.00 83.69 84 SER A O 1
ATOM 631 N N . MET A 1 85 ? 4.955 5.913 18.756 1.00 83.50 85 MET A N 1
ATOM 632 C CA . MET A 1 85 ? 5.864 5.893 17.598 1.00 83.50 85 MET A CA 1
ATOM 633 C C . MET A 1 85 ? 6.237 7.294 17.086 1.00 83.50 85 MET A C 1
ATOM 635 O O . MET A 1 85 ? 6.688 7.415 15.952 1.00 83.50 85 MET A O 1
ATOM 639 N N . GLY A 1 86 ? 6.029 8.336 17.900 1.00 74.19 86 GLY A N 1
ATOM 640 C CA . GLY A 1 86 ? 6.018 9.754 17.510 1.00 74.19 86 GLY A CA 1
ATOM 641 C C . GLY A 1 86 ? 7.010 10.150 16.419 1.00 74.19 86 GLY A C 1
ATOM 642 O O . GLY A 1 86 ? 6.585 10.559 15.347 1.00 74.19 86 GLY A O 1
ATOM 643 N N . ASP A 1 87 ? 8.309 9.955 16.640 1.00 78.94 87 ASP A N 1
ATOM 644 C CA . ASP A 1 87 ? 9.335 10.416 15.694 1.00 78.94 87 ASP A CA 1
ATOM 645 C C . ASP A 1 87 ? 9.334 9.646 14.361 1.00 78.94 87 ASP A C 1
ATOM 647 O O . ASP A 1 87 ? 9.583 10.231 13.310 1.00 78.94 87 ASP A O 1
ATOM 651 N N . GLN A 1 88 ? 9.027 8.345 14.376 1.00 78.38 88 GLN A N 1
ATOM 652 C CA . GLN A 1 88 ? 8.965 7.520 13.161 1.00 78.38 88 GLN A CA 1
ATOM 653 C C . GLN A 1 88 ? 7.665 7.739 12.392 1.00 78.38 88 GLN A C 1
ATOM 655 O O . GLN A 1 88 ? 7.653 7.704 11.166 1.00 78.38 88 GLN A O 1
ATOM 660 N N . LEU A 1 89 ? 6.565 7.952 13.115 1.00 80.12 89 LEU A N 1
ATOM 661 C CA . LEU A 1 89 ? 5.273 8.215 12.506 1.00 80.12 89 LEU A CA 1
ATOM 662 C C . LEU A 1 89 ? 5.249 9.603 11.866 1.00 80.12 89 LEU A C 1
ATOM 664 O O . LEU A 1 89 ? 4.778 9.713 10.743 1.00 80.12 89 LEU A O 1
ATOM 668 N N . ASN A 1 90 ? 5.811 10.621 12.527 1.00 79.25 90 ASN A N 1
ATOM 669 C CA . ASN A 1 90 ? 5.919 11.978 11.984 1.00 79.25 90 ASN A CA 1
ATOM 670 C C . ASN A 1 90 ? 6.679 11.991 10.646 1.00 79.25 90 ASN A C 1
ATOM 672 O O . ASN A 1 90 ? 6.222 12.607 9.699 1.00 79.25 90 ASN A O 1
ATOM 676 N N . GLN A 1 91 ? 7.749 11.201 10.498 1.00 82.56 91 GLN A N 1
ATOM 677 C CA . GLN A 1 91 ? 8.469 11.066 9.218 1.00 82.56 91 GLN A CA 1
ATOM 678 C C . GLN A 1 91 ? 7.649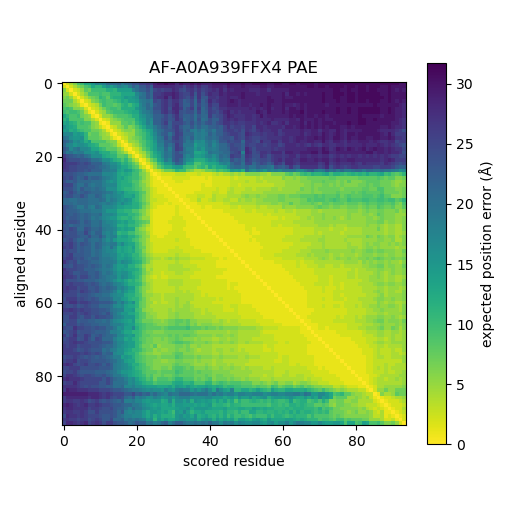 10.452 8.070 1.00 82.56 91 GLN A C 1
ATOM 680 O O . GLN A 1 91 ? 8.045 10.572 6.914 1.00 82.56 91 GLN A O 1
ATOM 685 N N . LEU A 1 92 ? 6.561 9.742 8.375 1.00 77.12 92 LEU A N 1
ATOM 686 C CA . LEU A 1 92 ? 5.690 9.114 7.379 1.00 77.12 92 LEU A CA 1
ATOM 687 C C . LEU A 1 92 ? 4.476 9.978 7.021 1.00 77.12 92 LEU A C 1
ATOM 689 O O . LEU A 1 92 ? 3.869 9.735 5.978 1.00 77.12 92 LEU A O 1
ATOM 693 N N . ILE A 1 93 ? 4.084 10.911 7.896 1.00 77.62 93 ILE A N 1
ATOM 694 C CA . ILE A 1 93 ? 2.837 11.683 7.766 1.00 77.62 93 ILE A CA 1
ATOM 695 C C . ILE A 1 93 ? 3.040 13.195 7.596 1.00 77.62 93 ILE A C 1
ATOM 697 O O . ILE A 1 93 ? 2.081 13.852 7.190 1.00 77.62 93 ILE A O 1
ATOM 701 N N . ASP A 1 94 ? 4.223 13.730 7.922 1.00 62.72 94 ASP A N 1
ATOM 702 C CA . ASP A 1 94 ? 4.621 15.128 7.670 1.00 62.72 94 ASP A CA 1
ATOM 703 C C . ASP A 1 94 ? 5.218 15.294 6.261 1.00 62.72 94 ASP A C 1
ATOM 705 O O . ASP A 1 94 ? 4.934 16.338 5.625 1.00 62.72 94 ASP A O 1
#

Nearest PDB structures (foldseek):
  4wo7-assembly1_B  TM=9.389E-01  e=2.525E-06  Bacillus subtilis subsp. subtilis str. 168
  5htf-assembly1_A  TM=8.856E-01  e=1.629E-04  Listeria monocytogenes EGD-e
  5htf-assembly1_B  TM=9.473E-01  e=2.546E-04  Listeria monocytogenes EGD-e
  6vj6-assembly1_A  TM=6.841E-01  e=2.954E-04  Bacillus cereus ATCC 14579

Organism: NCBI:txid163361

Radius of gyration: 24.37 Å; Cα contacts (8 Å, |Δi|>4): 34; chains: 1; bounding box: 38×25×77 Å